Protein AF-A0AAD7M8N7-F1 (afdb_monomer)

Foldseek 3Di:
DDDDDDPDDDPPQDPPHDDDDPVVVVVVVVVVVVCPPPVNDQWDADPPPRDIDGPDDDDDDD

pLDDT: mean 84.68, std 15.33, range [41.62, 98.44]

Mean predicted aligned error: 10.77 Å

Secondary structure (DSSP, 8-state):
-------S------SSPPPPPHHHHHHHHHHHHHHTSGGG-SEEE-TTT--EEESS-PPP--

Nearest PDB structures (foldseek):
  4ce4-assembly1_5  TM=2.877E-01  e=1.887E+00  Sus scrofa domesticus
  7ped-assembly1_A  TM=2.297E-01  e=5.438E+00  Homo sapiens

Solvent-accessible surface area (backbone atoms only — not comparable to full-atom values): 4326 Å² total; per-residue (Å²): 136,86,83,82,78,80,92,62,92,73,74,84,67,62,83,78,66,80,80,78,52,72,68,54,53,53,50,53,51,54,51,50,58,59,62,71,34,76,87,61,52,52,54,45,71,38,92,86,78,66,48,74,41,73,71,52,95,75,79,83,90,126

Radius of gyration: 21.23 Å; Cα contacts (8 Å, |Δi|>4): 24; chains: 1; bounding box: 48×34×50 Å

Sequence (62 aa):
MLRKQYKGTLKRTAFPPRPLSQKEVHRIITRYCVTVKPSQFIEKGCAVCGRLNPLKHLSPLT

Structure 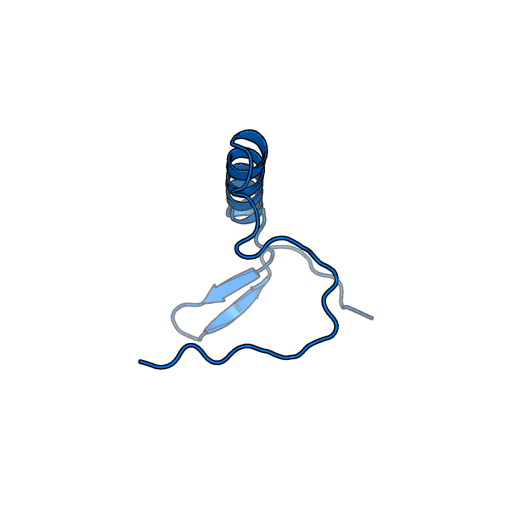(mmCIF, N/CA/C/O backbone):
data_AF-A0AAD7M8N7-F1
#
_entry.id   AF-A0AAD7M8N7-F1
#
loop_
_atom_site.group_PDB
_atom_site.id
_atom_site.type_symbol
_atom_site.label_atom_id
_atom_site.label_alt_id
_atom_site.label_comp_id
_atom_site.label_asym_id
_atom_site.label_entity_id
_atom_site.label_seq_id
_atom_site.pdbx_PDB_ins_code
_atom_site.Cartn_x
_atom_site.Cartn_y
_atom_site.Cartn_z
_atom_site.occupancy
_atom_site.B_iso_or_equiv
_atom_site.auth_seq_id
_atom_site.auth_comp_id
_atom_site.auth_asym_id
_atom_site.auth_atom_id
_atom_site.pdbx_PDB_model_num
ATOM 1 N N . MET A 1 1 ? -22.199 -19.255 19.612 1.00 41.62 1 MET A N 1
ATOM 2 C CA . MET A 1 1 ? -20.751 -18.993 19.430 1.00 41.62 1 MET A CA 1
ATOM 3 C C . MET A 1 1 ? -20.216 -18.320 20.690 1.00 41.62 1 MET A C 1
ATOM 5 O O . MET A 1 1 ? -20.641 -17.214 21.000 1.00 41.62 1 MET A O 1
ATOM 9 N N . LEU A 1 2 ? -19.377 -19.008 21.470 1.00 46.59 2 LEU A N 1
ATOM 10 C CA . LEU A 1 2 ? -18.859 -18.509 22.752 1.00 46.59 2 LEU A CA 1
ATOM 11 C C . LEU A 1 2 ? -17.725 -17.498 22.517 1.00 46.59 2 LEU A C 1
ATOM 13 O O . LEU A 1 2 ? -16.720 -17.820 21.885 1.00 46.59 2 LEU A O 1
ATOM 17 N N . ARG A 1 3 ? -17.881 -16.274 23.034 1.00 55.41 3 ARG A N 1
ATOM 18 C CA . ARG A 1 3 ? -16.827 -15.248 23.045 1.00 55.41 3 ARG A CA 1
ATOM 19 C C . ARG A 1 3 ? -15.741 -15.672 24.039 1.00 55.41 3 ARG A C 1
ATOM 21 O O . ARG A 1 3 ? -15.955 -15.599 25.245 1.00 55.41 3 ARG A O 1
ATOM 28 N N . LYS A 1 4 ? -14.578 -16.115 23.551 1.00 59.97 4 LYS A N 1
ATOM 29 C CA . LYS A 1 4 ? -13.399 -16.338 24.404 1.00 59.97 4 LYS A CA 1
ATOM 30 C C . LYS A 1 4 ? -12.942 -14.991 24.973 1.00 59.97 4 LYS A C 1
ATOM 32 O O . LYS A 1 4 ? -12.563 -14.100 24.220 1.00 59.97 4 LYS A O 1
ATOM 37 N N . GLN A 1 5 ? -12.996 -14.840 26.294 1.00 63.62 5 GLN A N 1
ATOM 38 C CA . GLN A 1 5 ? -12.440 -13.681 26.990 1.00 63.62 5 GLN A CA 1
ATOM 39 C C . GLN A 1 5 ? -10.940 -13.909 27.213 1.00 63.62 5 GLN A C 1
ATOM 41 O O . GLN A 1 5 ? -10.540 -14.862 27.879 1.00 63.62 5 GLN A O 1
ATOM 46 N N . TYR A 1 6 ? -10.109 -13.050 26.627 1.00 59.97 6 TYR A N 1
ATOM 47 C CA . TYR A 1 6 ? -8.655 -13.098 26.764 1.00 59.97 6 TYR A CA 1
ATOM 48 C C . TYR A 1 6 ? -8.258 -12.531 28.139 1.00 59.97 6 TYR A C 1
ATOM 50 O O . TYR A 1 6 ? -8.436 -11.340 28.394 1.00 59.97 6 TYR A O 1
ATOM 58 N N . LYS A 1 7 ? -7.749 -13.375 29.048 1.00 61.72 7 LYS A N 1
ATOM 59 C CA . LYS A 1 7 ? -7.220 -12.959 30.360 1.00 61.72 7 LYS A CA 1
ATOM 60 C C . LYS A 1 7 ? -5.7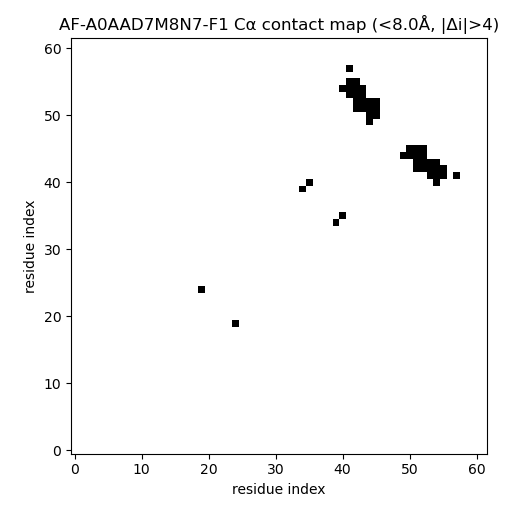56 -12.521 30.220 1.00 61.72 7 LYS A C 1
ATOM 62 O O . LYS A 1 7 ? -4.847 -13.266 30.562 1.00 61.72 7 LYS A O 1
ATOM 67 N N . GLY A 1 8 ? -5.539 -11.319 29.691 1.00 59.34 8 GLY A N 1
ATOM 68 C CA . GLY A 1 8 ? -4.274 -10.585 29.807 1.00 59.34 8 GLY A CA 1
ATOM 69 C C . GLY A 1 8 ? -4.458 -9.411 30.768 1.00 59.34 8 GLY A C 1
ATOM 70 O O . GLY A 1 8 ? -5.539 -8.829 30.810 1.00 59.34 8 GLY A O 1
ATOM 71 N N . THR A 1 9 ? -3.446 -9.081 31.567 1.00 58.62 9 THR A N 1
ATOM 72 C CA . THR A 1 9 ? -3.427 -7.960 32.523 1.00 58.62 9 THR A CA 1
ATOM 73 C C . THR A 1 9 ? -3.938 -6.667 31.865 1.00 58.62 9 THR A C 1
ATOM 75 O O . THR A 1 9 ? -3.262 -6.049 31.045 1.00 58.62 9 THR A O 1
ATOM 78 N N . LEU A 1 10 ? -5.177 -6.281 32.189 1.00 59.12 10 LEU A N 1
ATOM 79 C CA . LEU A 1 10 ? -5.910 -5.186 31.550 1.00 59.12 10 LEU A CA 1
ATOM 80 C C . LEU A 1 10 ? -5.303 -3.825 31.927 1.00 59.12 10 LEU A C 1
ATOM 82 O O . LEU A 1 10 ? -5.765 -3.167 32.860 1.00 59.12 10 LEU A O 1
ATOM 86 N N . LYS A 1 11 ? -4.360 -3.311 31.128 1.00 62.50 11 LYS A N 1
ATOM 87 C CA . LYS A 1 11 ? -4.393 -1.866 30.863 1.00 62.50 11 LYS A CA 1
ATOM 88 C C . LYS A 1 11 ? -5.760 -1.620 30.225 1.00 62.50 11 LYS A C 1
ATOM 90 O O . LYS A 1 11 ? -6.012 -2.110 29.131 1.00 62.50 11 LYS A O 1
ATOM 95 N N . ARG A 1 12 ? -6.666 -0.946 30.942 1.00 63.97 12 ARG A N 1
ATOM 96 C CA . ARG A 1 12 ? -8.038 -0.626 30.504 1.00 63.97 12 ARG A CA 1
ATOM 97 C C . ARG A 1 12 ? -8.028 0.373 29.335 1.00 63.97 12 ARG A C 1
ATOM 99 O O . ARG A 1 12 ? -8.550 1.477 29.451 1.00 63.97 12 ARG A O 1
ATOM 106 N N . THR A 1 13 ? -7.423 0.026 28.205 1.00 69.56 13 THR A N 1
ATOM 107 C CA . THR A 1 13 ? -7.766 0.661 26.937 1.00 69.56 13 THR A CA 1
ATOM 108 C C . THR A 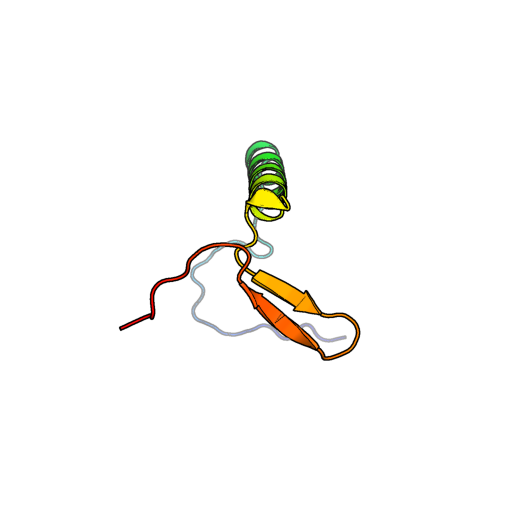1 13 ? -9.125 0.093 26.543 1.00 69.56 13 THR A C 1
ATOM 110 O O . THR A 1 13 ? -9.301 -1.121 26.463 1.00 69.56 13 THR A O 1
ATOM 113 N N . ALA A 1 14 ? -10.134 0.959 26.424 1.00 79.19 14 ALA A N 1
ATOM 114 C CA . ALA A 1 14 ? -11.479 0.531 26.053 1.00 79.19 14 ALA A CA 1
ATOM 115 C C . ALA A 1 14 ? -11.413 -0.308 24.765 1.00 79.19 14 ALA A C 1
ATOM 117 O O . ALA A 1 14 ? -10.758 0.102 23.805 1.00 79.19 14 ALA A O 1
ATOM 118 N N . PHE A 1 15 ? -12.044 -1.486 24.776 1.00 81.06 15 PHE A N 1
ATOM 119 C CA . PHE A 1 15 ? -12.180 -2.345 23.605 1.00 81.06 15 PHE A CA 1
ATOM 120 C C . PHE A 1 15 ? -13.659 -2.409 23.177 1.00 81.06 15 PHE A C 1
ATOM 122 O O . PHE A 1 15 ? -14.505 -2.729 24.015 1.00 81.06 15 PHE A O 1
ATOM 129 N N . PRO A 1 16 ? -13.976 -2.149 21.896 1.00 82.88 16 PRO A N 1
ATOM 130 C CA . PRO A 1 16 ? -13.036 -1.717 20.865 1.00 82.88 16 PRO A CA 1
ATOM 131 C C . PRO A 1 16 ? -12.482 -0.312 21.168 1.00 82.88 16 PRO A C 1
ATOM 133 O O . PRO A 1 16 ? -13.113 0.457 21.900 1.00 82.88 16 PRO A O 1
ATOM 136 N N . PRO A 1 17 ? -11.292 0.022 20.642 1.00 85.00 17 PRO A N 1
ATOM 137 C CA . PRO A 1 17 ? -10.775 1.378 20.741 1.00 85.00 17 PRO A CA 1
ATOM 138 C C . PRO A 1 17 ? -11.780 2.363 20.142 1.00 85.00 17 PRO A C 1
ATOM 140 O O . PRO A 1 17 ? -12.559 2.025 19.247 1.00 85.00 17 PRO A O 1
ATOM 143 N N . ARG A 1 18 ? -11.750 3.606 20.630 1.00 89.19 18 ARG A N 1
ATOM 144 C CA . ARG A 1 18 ? -12.543 4.675 20.018 1.00 89.19 18 ARG A CA 1
ATOM 145 C C . ARG A 1 18 ? -12.156 4.821 18.539 1.00 89.19 18 ARG A C 1
ATOM 147 O O . ARG A 1 18 ? -10.968 4.692 18.227 1.00 89.19 18 ARG A O 1
ATOM 154 N N . PRO A 1 19 ? -13.118 5.120 17.649 1.00 91.69 19 PRO A N 1
ATOM 155 C CA . PRO A 1 19 ? -12.819 5.443 16.261 1.00 91.69 19 PRO A CA 1
ATOM 156 C C . PRO A 1 19 ? -11.776 6.562 16.150 1.00 91.69 19 PRO A C 1
ATOM 158 O O . PRO A 1 19 ? -11.680 7.434 17.019 1.00 91.69 19 PRO A O 1
ATOM 161 N N . LEU A 1 20 ? -11.004 6.543 15.063 1.00 94.56 20 LEU A N 1
ATOM 162 C CA . LEU A 1 20 ? -10.089 7.633 14.732 1.00 94.56 20 LEU A CA 1
ATOM 163 C C . LEU A 1 20 ? -10.875 8.925 14.486 1.00 94.56 20 LEU A C 1
ATOM 165 O O . LEU A 1 20 ? -12.003 8.900 13.997 1.00 94.56 20 LEU A O 1
ATOM 169 N N . SER A 1 21 ? -10.260 10.068 14.786 1.00 97.06 21 SER A N 1
ATOM 170 C CA . SER A 1 21 ? -10.838 11.354 14.398 1.00 97.06 21 SER A CA 1
ATOM 171 C C . SER A 1 21 ? -10.747 11.547 12.881 1.00 97.06 21 SER A C 1
ATOM 173 O O . SER A 1 21 ? -9.855 11.007 12.224 1.00 97.06 21 SER A O 1
ATOM 175 N N . GLN A 1 22 ? -11.617 12.385 12.315 1.00 97.94 22 GLN A N 1
ATOM 176 C CA . GLN A 1 22 ? -11.596 12.682 10.879 1.00 97.94 22 GLN A CA 1
ATOM 177 C C . GLN A 1 22 ? -10.250 13.260 10.413 1.00 97.94 22 GLN A C 1
ATOM 179 O O . GLN A 1 22 ? -9.771 12.951 9.322 1.00 97.94 22 GLN A O 1
ATOM 184 N N . LYS A 1 23 ? -9.600 14.060 11.270 1.00 98.31 23 LYS A N 1
ATOM 185 C CA . LYS A 1 23 ? -8.256 14.600 11.027 1.00 98.31 23 LYS A CA 1
ATOM 186 C C . LYS A 1 23 ? -7.224 13.483 10.881 1.00 98.31 23 LYS A C 1
ATOM 188 O O . LYS A 1 23 ? -6.376 13.548 9.995 1.00 98.31 23 LYS A O 1
ATOM 193 N N . GLU A 1 24 ? -7.303 12.468 11.736 1.00 98.00 24 GLU A N 1
ATOM 194 C CA . GLU A 1 24 ? -6.401 11.318 11.704 1.00 98.00 24 GLU A CA 1
ATOM 195 C C . GLU A 1 24 ? -6.620 10.458 10.463 1.00 98.00 24 GLU A C 1
ATOM 197 O O . GLU A 1 24 ? -5.653 10.123 9.780 1.00 98.00 24 GLU A O 1
ATOM 202 N N . VAL A 1 25 ? -7.879 10.192 10.110 1.00 98.31 25 VAL A N 1
ATOM 203 C CA . VAL A 1 25 ? -8.234 9.488 8.870 1.00 98.31 25 VAL A CA 1
ATOM 204 C C . VAL A 1 25 ? -7.654 10.214 7.655 1.00 98.31 25 VAL A C 1
ATOM 206 O O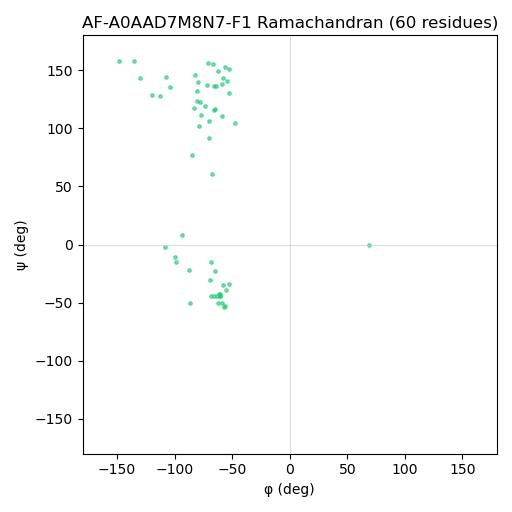 . VAL A 1 25 ? -6.912 9.616 6.874 1.00 98.31 25 VAL A O 1
ATOM 209 N N . HIS A 1 26 ? -7.913 11.518 7.528 1.00 98.44 26 HIS A N 1
ATOM 210 C CA . HIS A 1 26 ? -7.396 12.312 6.415 1.00 98.44 26 HIS A CA 1
ATOM 211 C C . HIS A 1 26 ? -5.861 12.324 6.381 1.00 98.44 26 HIS A C 1
ATOM 213 O O . HIS A 1 26 ? -5.261 12.143 5.324 1.00 98.44 26 HIS A O 1
ATOM 219 N N . ARG A 1 27 ? -5.206 12.477 7.538 1.00 98.38 27 ARG A N 1
ATOM 220 C CA . ARG A 1 27 ? -3.741 12.458 7.637 1.00 98.38 27 ARG A CA 1
ATOM 221 C C . ARG A 1 27 ? -3.156 11.131 7.160 1.00 98.38 27 ARG A C 1
ATOM 223 O O . ARG A 1 27 ? -2.165 11.145 6.433 1.00 98.38 27 ARG A O 1
ATOM 230 N N . ILE A 1 28 ? -3.744 10.006 7.565 1.00 98.38 28 ILE A N 1
ATOM 231 C CA . ILE A 1 28 ? -3.294 8.667 7.163 1.00 98.38 28 ILE A CA 1
ATOM 232 C C . ILE A 1 28 ? -3.413 8.506 5.648 1.00 98.38 28 ILE A C 1
ATOM 234 O O . ILE A 1 28 ? -2.427 8.153 5.001 1.00 98.38 28 ILE A O 1
ATOM 238 N N . ILE A 1 29 ? -4.577 8.836 5.084 1.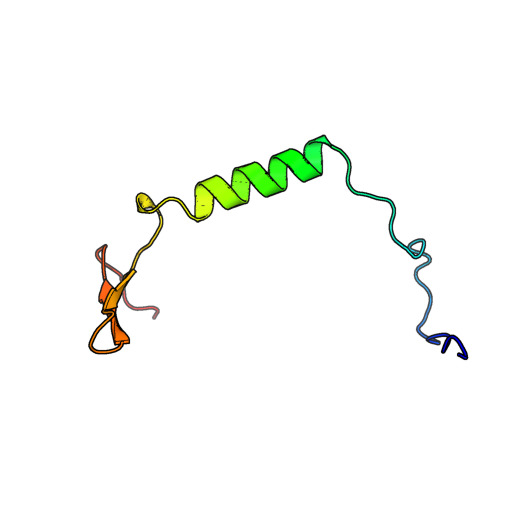00 98.31 29 ILE A N 1
ATOM 239 C CA . ILE A 1 29 ? -4.831 8.742 3.640 1.00 98.31 29 ILE A CA 1
ATOM 240 C C . ILE A 1 29 ? -3.837 9.613 2.867 1.00 98.31 29 ILE A C 1
ATOM 242 O O . ILE A 1 29 ? -3.154 9.130 1.967 1.00 98.31 29 ILE A O 1
ATOM 246 N N . THR A 1 30 ? -3.692 10.881 3.251 1.00 98.38 30 THR A N 1
ATOM 247 C CA . THR A 1 30 ? -2.790 11.818 2.574 1.00 98.38 30 THR A CA 1
ATOM 248 C C . THR A 1 30 ? -1.340 11.342 2.625 1.00 98.38 30 THR A C 1
ATOM 250 O O . THR A 1 30 ? -0.653 11.364 1.602 1.00 98.38 30 THR A O 1
ATOM 253 N N . ARG A 1 31 ? -0.862 10.862 3.782 1.00 98.06 31 ARG A N 1
ATOM 254 C CA . ARG A 1 31 ? 0.503 10.324 3.897 1.00 98.06 31 ARG A CA 1
ATOM 255 C C . ARG A 1 31 ? 0.695 9.094 3.021 1.00 98.06 31 ARG A C 1
ATOM 257 O O . ARG A 1 31 ? 1.700 9.034 2.320 1.00 98.06 31 ARG A O 1
ATOM 264 N N . TYR A 1 32 ? -0.267 8.174 3.012 1.00 97.69 32 TYR A N 1
ATOM 265 C CA . TYR A 1 32 ? -0.217 6.999 2.148 1.00 97.69 32 TYR A CA 1
ATOM 266 C C . TYR A 1 32 ? -0.084 7.407 0.678 1.00 97.69 32 TYR A C 1
ATOM 268 O O . TYR A 1 32 ? 0.890 7.034 0.025 1.00 97.69 32 TYR A O 1
ATOM 276 N N . CYS A 1 33 ? -0.983 8.269 0.196 1.00 97.69 33 CYS A N 1
ATOM 277 C CA . CYS A 1 33 ? -0.955 8.775 -1.174 1.00 97.69 33 CYS A CA 1
ATOM 278 C C . CYS A 1 33 ? 0.381 9.433 -1.527 1.00 97.69 33 CYS A C 1
ATOM 280 O O . CYS A 1 33 ? 0.866 9.250 -2.636 1.00 97.69 33 CYS A O 1
ATOM 282 N N . VAL A 1 34 ? 0.997 10.181 -0.604 1.00 97.38 34 VAL A N 1
ATOM 283 C CA . VAL A 1 34 ? 2.327 10.773 -0.816 1.00 97.38 34 VAL A CA 1
ATOM 284 C C . VAL A 1 34 ? 3.406 9.700 -0.942 1.00 97.38 34 VAL A C 1
ATOM 286 O O . VAL A 1 34 ? 4.227 9.795 -1.851 1.00 97.38 34 VAL A O 1
ATOM 289 N N . THR A 1 35 ? 3.394 8.685 -0.077 1.00 95.69 35 THR A N 1
ATOM 290 C CA . THR A 1 35 ? 4.417 7.625 -0.060 1.00 95.69 35 THR A CA 1
ATOM 291 C C . THR A 1 35 ? 4.361 6.691 -1.265 1.00 95.69 35 THR A C 1
ATOM 293 O O . THR A 1 35 ? 5.404 6.210 -1.690 1.00 95.69 35 THR A O 1
ATOM 296 N N . VAL A 1 36 ? 3.178 6.464 -1.844 1.00 95.25 36 VAL A N 1
ATOM 297 C CA . VAL A 1 36 ? 3.003 5.574 -3.008 1.00 95.25 36 VAL A CA 1
ATOM 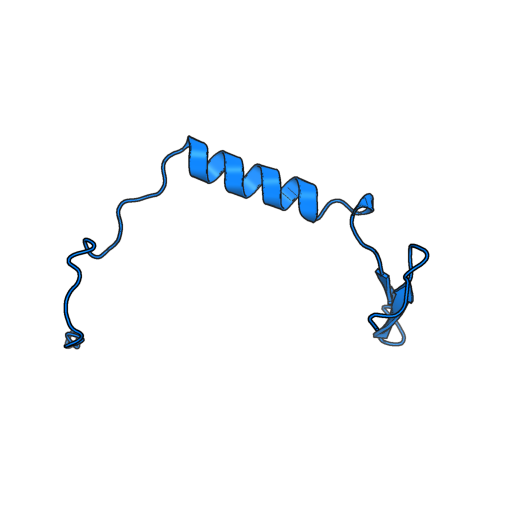298 C C . VAL A 1 36 ? 3.066 6.307 -4.350 1.00 95.25 36 VAL A C 1
ATOM 300 O O . VAL A 1 36 ? 2.784 5.719 -5.394 1.00 95.25 36 VAL A O 1
ATOM 303 N N . LYS A 1 37 ? 3.436 7.597 -4.358 1.00 95.38 37 LYS A N 1
ATOM 304 C CA . LYS A 1 37 ? 3.704 8.322 -5.608 1.00 95.38 37 LYS A CA 1
ATOM 305 C C . LYS A 1 37 ? 4.833 7.620 -6.372 1.00 95.38 37 LYS A C 1
ATOM 307 O O . LYS A 1 37 ? 5.857 7.321 -5.760 1.00 95.38 37 LYS A O 1
ATOM 312 N N . PRO A 1 38 ? 4.737 7.467 -7.707 1.00 91.25 38 PRO A N 1
ATOM 313 C CA . PRO A 1 38 ? 5.773 6.801 -8.496 1.00 91.25 38 PRO A CA 1
ATOM 314 C C . PRO A 1 38 ? 7.191 7.353 -8.294 1.00 91.25 38 PRO A C 1
ATOM 316 O O . PRO A 1 38 ? 8.156 6.598 -8.288 1.00 91.25 38 PRO A O 1
ATOM 319 N N . SER A 1 39 ? 7.321 8.664 -8.058 1.00 91.62 39 SER A N 1
ATOM 320 C CA . SER A 1 39 ? 8.605 9.331 -7.801 1.00 91.62 39 SER A CA 1
ATOM 321 C C . SER A 1 39 ? 9.266 8.951 -6.470 1.00 91.62 39 SER A C 1
ATOM 323 O O . SER A 1 39 ? 10.446 9.249 -6.256 1.00 91.62 39 SER A O 1
ATOM 325 N N . GLN A 1 40 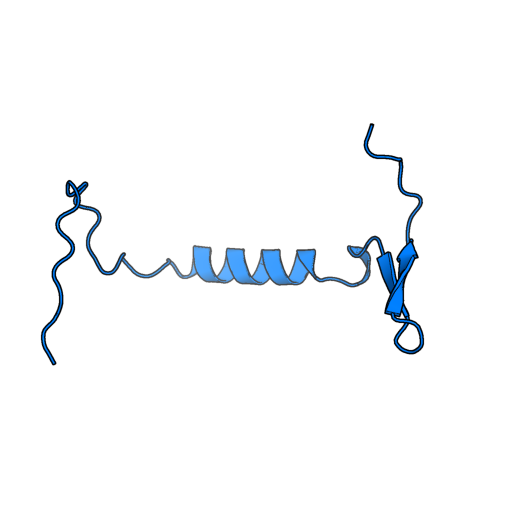? 8.523 8.326 -5.556 1.00 93.69 40 GLN A N 1
ATOM 326 C CA . GLN A 1 40 ? 9.037 7.866 -4.269 1.00 93.69 40 GLN A CA 1
ATOM 327 C C . GLN A 1 40 ? 9.627 6.456 -4.345 1.00 93.69 40 GLN A C 1
ATOM 329 O O . GLN A 1 40 ? 10.492 6.143 -3.531 1.00 93.69 40 GLN A O 1
ATOM 334 N N . PHE A 1 41 ? 9.252 5.640 -5.337 1.00 92.75 41 PHE A N 1
ATOM 335 C CA . PHE A 1 41 ? 9.857 4.322 -5.505 1.00 92.75 41 PHE A CA 1
ATOM 336 C C . PHE A 1 41 ? 11.338 4.442 -5.873 1.00 92.75 41 PHE A C 1
ATOM 338 O O . PHE A 1 41 ? 11.746 5.274 -6.688 1.00 92.75 41 PHE A O 1
ATOM 345 N N . ILE A 1 42 ? 12.152 3.604 -5.236 1.00 93.38 42 ILE A N 1
ATOM 346 C CA . ILE A 1 42 ? 13.595 3.523 -5.477 1.00 93.38 42 ILE A CA 1
ATOM 347 C C . ILE A 1 42 ? 13.975 2.367 -6.401 1.00 93.38 42 ILE A C 1
ATOM 349 O O . ILE A 1 42 ? 15.103 2.312 -6.879 1.00 93.38 42 ILE A O 1
ATOM 353 N N . GLU A 1 43 ? 13.028 1.476 -6.679 1.00 92.88 43 GLU A N 1
ATOM 354 C CA . GLU A 1 43 ? 13.190 0.294 -7.514 1.00 92.88 43 GLU A CA 1
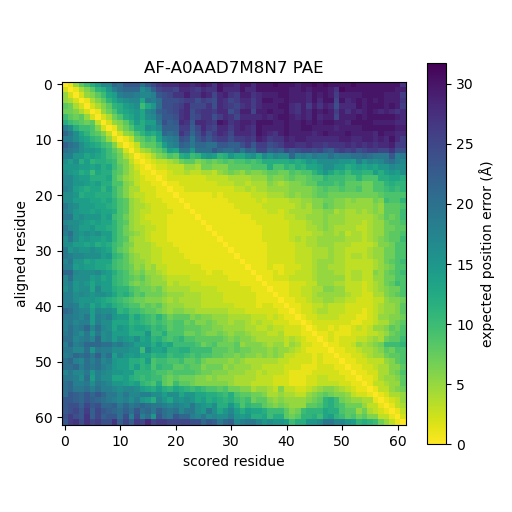ATOM 355 C C . GLU A 1 43 ? 11.881 -0.039 -8.240 1.00 92.88 43 GLU A C 1
ATOM 357 O O . GLU A 1 43 ? 10.796 0.366 -7.815 1.00 92.88 43 GLU A O 1
ATOM 362 N N . LYS A 1 44 ? 11.986 -0.776 -9.346 1.00 92.19 44 LYS A N 1
ATOM 363 C CA . LYS A 1 44 ? 10.848 -1.342 -10.081 1.00 92.19 44 LYS A CA 1
ATOM 364 C C . LYS A 1 44 ? 11.054 -2.827 -10.347 1.00 92.19 44 LYS A C 1
ATOM 366 O O . LYS A 1 44 ? 12.159 -3.250 -10.678 1.00 92.19 44 LYS A O 1
ATOM 371 N N . GLY A 1 45 ? 9.977 -3.602 -10.287 1.00 93.75 45 GLY A N 1
ATOM 372 C CA . GLY A 1 45 ? 9.973 -4.991 -10.745 1.00 93.75 45 GLY A CA 1
ATOM 373 C C . GLY A 1 45 ? 9.837 -5.090 -12.264 1.00 93.75 45 GLY A C 1
ATOM 374 O O . GLY A 1 45 ? 9.060 -4.358 -12.878 1.00 93.75 45 GLY A O 1
ATOM 375 N N . CYS A 1 46 ? 10.575 -6.008 -12.883 1.00 93.12 46 CYS A N 1
ATOM 376 C CA . CYS A 1 46 ? 10.319 -6.433 -14.255 1.00 93.12 46 CYS A CA 1
ATOM 377 C C . CYS A 1 46 ? 9.178 -7.459 -14.273 1.00 93.12 46 CYS A C 1
ATOM 379 O O . CYS A 1 46 ? 9.293 -8.508 -13.646 1.00 93.12 46 CYS A O 1
ATOM 381 N N . ALA A 1 47 ? 8.110 -7.200 -15.031 1.00 94.31 47 ALA A N 1
ATOM 382 C CA . ALA A 1 47 ? 6.965 -8.112 -15.124 1.00 94.31 47 ALA A CA 1
ATOM 383 C C . ALA A 1 47 ? 7.302 -9.469 -15.777 1.00 94.31 47 ALA A C 1
ATOM 385 O O . ALA A 1 47 ? 6.601 -10.445 -15.544 1.00 94.31 47 ALA A O 1
ATOM 386 N N . VAL A 1 48 ? 8.370 -9.536 -16.581 1.00 96.00 48 VAL A N 1
ATOM 387 C CA . VAL A 1 48 ? 8.772 -10.759 -17.296 1.00 96.00 48 VAL A CA 1
ATOM 388 C C . VAL A 1 48 ? 9.663 -11.644 -16.430 1.00 96.00 48 VAL A C 1
ATOM 390 O O . VAL A 1 48 ? 9.419 -12.837 -16.304 1.00 96.00 48 VAL A O 1
ATOM 393 N N . CYS A 1 49 ? 10.715 -11.071 -15.839 1.00 96.62 49 CYS A N 1
ATOM 394 C CA . CYS A 1 49 ? 11.731 -11.844 -15.120 1.00 96.62 49 CYS A CA 1
ATOM 395 C C . CYS A 1 49 ? 11.687 -11.683 -13.596 1.00 96.62 49 CYS A C 1
ATOM 397 O O . CYS A 1 49 ? 12.519 -12.268 -12.908 1.00 96.62 49 CYS A O 1
ATOM 399 N N . GLY A 1 50 ? 10.787 -10.856 -13.057 1.00 94.19 50 GLY A N 1
ATOM 400 C CA . GLY A 1 50 ? 10.634 -10.626 -11.616 1.00 94.19 50 GLY A CA 1
ATOM 401 C C . GLY A 1 50 ? 11.789 -9.873 -10.948 1.00 94.19 50 GLY A C 1
ATOM 402 O O . GLY A 1 50 ? 11.744 -9.628 -9.747 1.00 94.19 50 GLY A O 1
ATOM 403 N N . ARG A 1 51 ? 12.831 -9.486 -11.695 1.00 95.44 51 ARG A N 1
ATOM 404 C CA . ARG A 1 51 ? 13.995 -8.788 -11.134 1.00 95.44 51 ARG A CA 1
ATOM 405 C C . ARG A 1 51 ? 13.642 -7.358 -10.739 1.00 95.44 51 ARG A C 1
ATOM 407 O O . ARG A 1 51 ? 12.993 -6.644 -11.508 1.00 95.44 51 ARG A O 1
ATOM 414 N N . LEU A 1 52 ? 14.134 -6.937 -9.578 1.00 92.69 52 LEU A N 1
ATOM 415 C CA . LEU A 1 52 ? 14.102 -5.546 -9.141 1.00 92.69 52 LEU A CA 1
ATOM 416 C C . LEU A 1 52 ? 15.240 -4.776 -9.811 1.00 92.69 52 LEU A C 1
ATOM 418 O O . LEU A 1 52 ? 16.376 -5.240 -9.867 1.00 92.69 52 LEU A O 1
ATOM 422 N N . ASN A 1 53 ? 14.913 -3.611 -10.358 1.00 90.81 53 ASN A N 1
ATOM 423 C CA . ASN A 1 53 ? 15.857 -2.711 -11.002 1.00 90.81 53 ASN A CA 1
ATOM 424 C C . ASN A 1 53 ? 15.840 -1.374 -10.259 1.00 90.81 53 ASN A C 1
ATOM 426 O O . ASN A 1 53 ? 14.751 -0.811 -10.095 1.00 90.81 53 ASN A O 1
ATOM 430 N N . PRO A 1 54 ? 16.998 -0.836 -9.847 1.00 92.00 54 PRO A N 1
ATOM 431 C CA . PRO A 1 54 ? 17.056 0.453 -9.175 1.00 92.00 54 PRO A CA 1
ATOM 432 C C . PRO A 1 54 ? 16.589 1.580 -10.109 1.00 92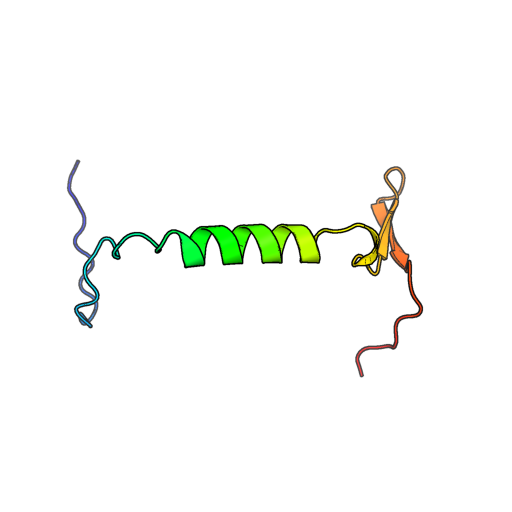.00 54 PRO A C 1
ATOM 434 O O . PRO A 1 54 ? 16.937 1.629 -11.288 1.00 92.00 54 PRO A O 1
ATOM 437 N N . LEU A 1 55 ? 15.781 2.489 -9.568 1.00 91.25 55 LEU A N 1
ATOM 438 C CA . LEU A 1 55 ? 15.322 3.727 -10.211 1.00 91.25 55 LEU A CA 1
ATOM 439 C C . LEU A 1 55 ? 16.144 4.947 -9.777 1.00 91.25 55 LEU A C 1
ATOM 441 O O . LEU A 1 55 ? 16.054 6.005 -10.395 1.00 91.25 55 LEU A O 1
ATOM 445 N N . LYS A 1 56 ? 16.914 4.810 -8.694 1.00 88.75 56 LYS A N 1
ATOM 446 C CA . LYS A 1 56 ? 17.807 5.829 -8.131 1.00 88.75 56 LYS A CA 1
ATOM 447 C C . LYS A 1 56 ? 19.144 5.175 -7.787 1.00 88.75 56 LYS A C 1
ATOM 449 O O . LYS A 1 56 ? 19.197 3.964 -7.587 1.00 88.75 56 LYS A O 1
ATOM 454 N N . HIS A 1 57 ? 20.211 5.964 -7.689 1.00 83.94 57 HIS A N 1
ATOM 455 C CA . HIS A 1 57 ? 21.477 5.469 -7.149 1.00 83.94 57 HIS A CA 1
ATOM 456 C C . HIS A 1 57 ? 21.295 5.131 -5.665 1.00 83.94 57 HIS A C 1
ATOM 458 O O . HIS A 1 57 ? 20.990 6.010 -4.861 1.00 83.94 57 HIS A O 1
ATOM 464 N N . LEU A 1 58 ? 21.444 3.850 -5.327 1.00 80.69 58 LEU A N 1
ATOM 465 C CA . LEU A 1 58 ? 21.340 3.336 -3.966 1.00 80.69 58 LEU A CA 1
ATOM 466 C C . LEU A 1 58 ? 22.735 3.050 -3.423 1.00 80.69 58 LEU A C 1
ATOM 468 O O . LEU A 1 58 ? 23.566 2.472 -4.122 1.00 80.69 58 LEU A O 1
ATOM 472 N N . SER A 1 59 ? 22.990 3.455 -2.182 1.00 79.50 59 SER A N 1
ATOM 473 C CA . SER A 1 59 ? 24.191 3.052 -1.458 1.00 79.50 59 SER A CA 1
ATOM 474 C C . SER A 1 59 ? 23.983 1.669 -0.833 1.00 79.50 59 SER A C 1
ATOM 476 O O . SER A 1 59 ? 22.870 1.372 -0.385 1.00 79.50 59 SER A O 1
ATOM 478 N N . PRO A 1 60 ? 25.029 0.834 -0.746 1.00 76.56 60 PRO A N 1
ATOM 479 C CA . PRO A 1 60 ? 24.991 -0.377 0.064 1.00 76.56 60 PRO A CA 1
ATOM 480 C C . PRO A 1 60 ? 24.596 -0.047 1.509 1.00 76.56 60 PRO A C 1
ATOM 482 O O . PRO A 1 60 ? 25.032 0.966 2.056 1.00 76.56 60 PRO A O 1
ATOM 485 N N . LEU A 1 61 ? 23.778 -0.901 2.122 1.00 75.06 61 LEU A N 1
ATOM 486 C CA . LEU A 1 61 ? 23.567 -0.874 3.567 1.00 75.06 61 LEU A CA 1
ATOM 487 C C . LEU A 1 61 ? 24.774 -1.574 4.201 1.00 75.06 61 LEU A C 1
ATOM 489 O O . LEU A 1 61 ? 24.889 -2.794 4.105 1.00 75.06 61 LEU A O 1
ATOM 493 N N . THR A 1 62 ? 25.704 -0.787 4.738 1.00 63.34 62 THR A N 1
ATOM 494 C CA . THR A 1 62 ? 26.854 -1.256 5.531 1.00 63.34 62 THR A CA 1
ATOM 495 C C . THR A 1 62 ? 26.453 -1.574 6.957 1.00 63.34 62 THR A C 1
ATOM 497 O O . THR A 1 62 ? 25.666 -0.769 7.510 1.00 63.34 62 THR A O 1
#

Organism: NCBI:txid1033252